Protein AF-U6DJ44-F1 (afdb_monomer_lite)

Organism: Neovison vison (NCBI:txid452646)

Structure (mmCIF, N/CA/C/O backbone):
data_AF-U6DJ44-F1
#
_entry.id   AF-U6DJ44-F1
#
loop_
_atom_site.group_PDB
_atom_site.id
_atom_site.type_symbol
_atom_site.label_atom_id
_atom_site.label_alt_id
_atom_site.label_comp_id
_atom_site.label_asym_id
_atom_site.label_entity_id
_atom_site.label_seq_id
_atom_site.pdbx_PDB_ins_code
_atom_site.Cartn_x
_atom_site.Cartn_y
_atom_site.Cartn_z
_atom_site.occupancy
_atom_site.B_iso_or_equiv
_atom_site.auth_seq_id
_atom_site.auth_comp_id
_atom_site.auth_asym_id
_atom_site.auth_atom_id
_atom_site.pdbx_PDB_model_num
ATOM 1 N N . MET A 1 1 ? 21.349 -8.717 -56.652 1.00 40.53 1 MET A N 1
ATOM 2 C CA . MET A 1 1 ? 21.893 -8.622 -55.279 1.00 40.53 1 MET A CA 1
ATOM 3 C C . MET A 1 1 ? 21.538 -7.264 -54.687 1.00 40.53 1 MET A C 1
ATOM 5 O O . MET A 1 1 ? 22.202 -6.305 -55.036 1.00 40.53 1 MET A O 1
ATOM 9 N N . SER A 1 2 ? 20.471 -7.167 -53.883 1.00 45.28 2 SER A N 1
ATOM 10 C CA . SER A 1 2 ? 20.320 -6.224 -52.749 1.00 45.28 2 SER A CA 1
ATOM 11 C C . SER A 1 2 ? 18.859 -6.238 -52.263 1.00 45.28 2 SER A C 1
ATOM 13 O O . SER A 1 2 ? 18.046 -5.405 -52.644 1.00 45.28 2 SER A O 1
ATOM 15 N N . LEU A 1 3 ? 18.504 -7.239 -51.451 1.00 44.66 3 LEU A N 1
ATOM 16 C CA . LEU A 1 3 ? 17.209 -7.334 -50.749 1.00 44.66 3 LEU A CA 1
ATOM 17 C C . LEU A 1 3 ? 17.406 -7.472 -49.226 1.00 44.66 3 LEU A C 1
ATOM 19 O O . LEU A 1 3 ? 16.581 -8.047 -48.527 1.00 44.66 3 LEU A O 1
ATOM 23 N N . TYR A 1 4 ? 18.509 -6.938 -48.690 1.00 48.31 4 TYR A N 1
ATOM 24 C CA . TYR A 1 4 ? 18.883 -7.085 -47.273 1.00 48.31 4 TYR A CA 1
ATOM 25 C C . TYR A 1 4 ? 18.891 -5.768 -46.476 1.00 48.31 4 TYR A C 1
ATOM 27 O O . TYR A 1 4 ? 19.379 -5.736 -45.352 1.00 48.31 4 TYR A O 1
ATOM 35 N N . CYS A 1 5 ? 18.316 -4.677 -47.000 1.00 44.84 5 CYS A N 1
ATOM 36 C CA . CYS A 1 5 ? 18.312 -3.374 -46.311 1.00 44.84 5 CYS A CA 1
ATOM 37 C C . CYS A 1 5 ? 16.983 -3.027 -45.593 1.00 44.84 5 CYS A C 1
ATOM 39 O O . CYS A 1 5 ? 16.847 -1.952 -45.023 1.00 44.84 5 CYS A O 1
ATOM 41 N N . GLY A 1 6 ? 15.987 -3.923 -45.577 1.00 45.91 6 GLY A N 1
ATOM 42 C CA . GLY A 1 6 ? 14.690 -3.669 -44.915 1.00 45.91 6 GLY A CA 1
ATOM 43 C C . GLY A 1 6 ? 14.560 -4.228 -43.490 1.00 45.91 6 GLY A C 1
ATOM 44 O O . GLY A 1 6 ? 13.809 -3.703 -42.667 1.00 45.91 6 GLY A O 1
ATOM 45 N N . ILE A 1 7 ? 15.298 -5.295 -43.171 1.00 47.47 7 ILE A N 1
ATOM 46 C CA . ILE A 1 7 ? 15.084 -6.085 -41.944 1.00 47.47 7 ILE A CA 1
ATOM 47 C C . ILE A 1 7 ? 15.849 -5.491 -40.745 1.00 47.47 7 ILE A C 1
ATOM 49 O O . ILE A 1 7 ? 15.352 -5.499 -39.616 1.00 47.47 7 ILE A O 1
ATOM 53 N N . ALA A 1 8 ? 17.027 -4.904 -40.978 1.00 45.41 8 ALA A N 1
ATOM 54 C CA . ALA A 1 8 ? 17.856 -4.316 -39.922 1.00 45.41 8 ALA A CA 1
ATOM 55 C C . ALA A 1 8 ? 17.290 -2.988 -39.374 1.00 45.41 8 ALA A C 1
ATOM 57 O O . ALA A 1 8 ? 17.308 -2.763 -38.161 1.00 45.41 8 ALA A O 1
ATOM 58 N N . CYS A 1 9 ? 16.721 -2.138 -40.238 1.00 46.47 9 CYS A N 1
ATOM 59 C CA . CYS A 1 9 ? 16.140 -0.852 -39.830 1.00 46.47 9 CYS A CA 1
ATOM 60 C C . CYS A 1 9 ? 14.847 -1.015 -39.015 1.00 46.47 9 CYS A C 1
ATOM 62 O O . CYS A 1 9 ? 14.647 -0.289 -38.040 1.00 46.47 9 CYS A O 1
ATOM 64 N N . ARG A 1 10 ? 14.008 -2.019 -39.324 1.00 47.59 10 ARG A N 1
ATOM 65 C CA . ARG A 1 10 ? 12.824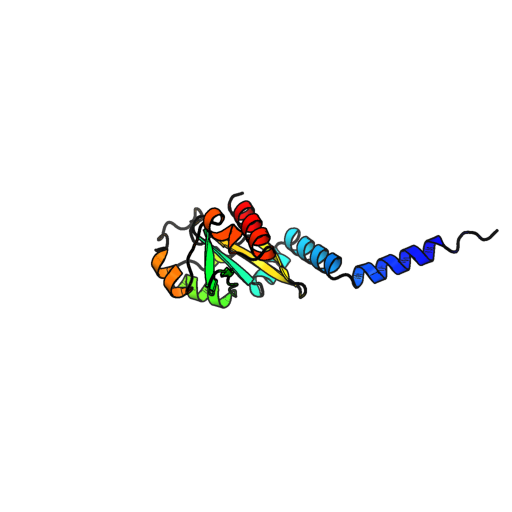 -2.323 -38.499 1.00 47.59 10 ARG A CA 1
ATOM 66 C C . ARG A 1 10 ? 13.211 -2.712 -37.076 1.00 47.59 10 ARG A C 1
ATOM 68 O O . ARG A 1 10 ? 12.616 -2.187 -36.138 1.00 47.59 10 ARG A O 1
ATOM 75 N N . ARG A 1 11 ? 14.235 -3.556 -36.896 1.00 48.03 11 ARG A N 1
ATOM 76 C CA . ARG A 1 11 ? 14.690 -3.969 -35.557 1.00 48.03 11 ARG A CA 1
ATOM 77 C C . ARG A 1 11 ? 15.123 -2.776 -34.705 1.00 48.03 11 ARG A C 1
ATOM 79 O O . ARG A 1 11 ? 14.623 -2.652 -33.597 1.00 48.03 11 ARG A O 1
ATOM 86 N N . LYS A 1 12 ? 15.963 -1.862 -35.205 1.00 47.53 12 LYS A N 1
ATOM 87 C CA . LYS A 1 12 ? 16.421 -0.705 -34.404 1.00 47.53 12 LYS A CA 1
ATOM 88 C C . LYS A 1 12 ? 15.284 0.236 -33.986 1.00 47.53 12 LYS A C 1
ATOM 90 O O . LYS A 1 12 ? 15.276 0.692 -32.847 1.00 47.53 12 LYS A O 1
ATOM 95 N N . SER A 1 13 ? 14.300 0.463 -34.861 1.00 52.72 13 SER A N 1
ATOM 96 C CA . SER A 1 13 ? 13.139 1.302 -34.527 1.00 52.72 13 SER A CA 1
ATOM 97 C C . SER A 1 13 ? 12.319 0.718 -33.366 1.00 52.72 13 SER A C 1
ATOM 99 O O . SER A 1 13 ? 11.998 1.427 -32.417 1.00 52.72 13 SER A O 1
ATOM 101 N N . PHE A 1 14 ? 12.091 -0.602 -33.360 1.00 51.09 14 PHE A N 1
ATOM 102 C CA . PHE A 1 14 ? 11.364 -1.293 -32.290 1.00 51.09 14 PHE A CA 1
ATOM 103 C C . PHE A 1 14 ? 12.051 -1.187 -30.921 1.00 51.09 14 PHE A C 1
ATOM 105 O O . PHE A 1 14 ? 11.365 -1.132 -29.903 1.00 51.09 14 PHE A O 1
ATOM 112 N N . TRP A 1 15 ? 13.385 -1.149 -30.872 1.00 48.88 15 TRP A N 1
ATOM 113 C CA . TRP A 1 15 ? 14.122 -0.994 -29.613 1.00 48.88 15 TRP A CA 1
ATOM 114 C C . TRP A 1 15 ? 13.981 0.414 -29.019 1.00 48.88 15 TRP A C 1
ATOM 116 O O . TRP A 1 15 ? 13.801 0.534 -27.810 1.00 48.88 15 TRP A O 1
ATOM 126 N N . TYR A 1 16 ? 13.967 1.458 -29.854 1.00 51.19 16 TYR A N 1
ATOM 127 C CA . TYR A 1 16 ? 13.723 2.834 -29.405 1.00 51.19 16 TYR A CA 1
ATOM 128 C C . TYR A 1 16 ? 12.280 3.045 -28.927 1.00 51.19 16 TYR A C 1
ATOM 130 O O . TYR A 1 16 ? 12.067 3.625 -27.865 1.00 51.19 16 TYR A O 1
ATOM 138 N N . PHE A 1 17 ? 11.281 2.504 -29.633 1.00 53.16 17 PHE A N 1
ATOM 139 C CA . PHE A 1 17 ? 9.882 2.604 -29.192 1.00 53.16 17 PHE A CA 1
ATOM 140 C C . PHE A 1 17 ? 9.610 1.841 -27.885 1.00 53.16 17 PHE A C 1
ATOM 142 O O . PHE A 1 17 ? 8.786 2.273 -27.081 1.00 53.16 17 PHE A O 1
ATOM 149 N N . ARG A 1 18 ? 10.338 0.746 -27.617 1.00 56.00 18 ARG A N 1
ATOM 150 C CA . ARG A 1 18 ? 10.261 0.023 -26.333 1.00 56.00 18 ARG A CA 1
ATOM 151 C C . ARG A 1 18 ? 10.775 0.837 -25.144 1.00 56.00 18 ARG A C 1
ATOM 153 O O . ARG A 1 18 ? 10.331 0.579 -24.034 1.00 56.00 18 ARG A O 1
ATOM 160 N N . LEU A 1 19 ? 11.692 1.782 -25.357 1.00 55.59 19 LEU A N 1
ATOM 161 C CA . LEU A 1 19 ? 12.213 2.664 -24.302 1.00 55.59 19 LEU A CA 1
ATOM 162 C C . LEU A 1 19 ? 11.285 3.855 -24.011 1.00 55.59 19 LEU A C 1
ATOM 164 O O . LEU A 1 19 ? 11.383 4.447 -22.945 1.00 55.59 19 LEU A O 1
ATOM 168 N N . LEU A 1 20 ? 10.374 4.178 -24.934 1.00 65.25 20 LEU A N 1
ATOM 169 C CA . LEU A 1 20 ? 9.400 5.270 -24.798 1.00 65.25 20 LEU A CA 1
ATOM 170 C C . LEU A 1 20 ? 8.013 4.789 -24.346 1.00 65.25 20 LEU A C 1
ATOM 172 O O . LEU A 1 20 ? 7.151 5.598 -24.011 1.00 65.25 20 LEU A O 1
ATOM 176 N N . SER A 1 21 ? 7.773 3.475 -24.353 1.00 81.88 21 SER A N 1
ATOM 177 C CA . SER A 1 21 ? 6.519 2.903 -23.872 1.00 81.88 21 SER A CA 1
ATOM 178 C C . SER A 1 21 ? 6.505 2.867 -22.346 1.00 81.88 21 SER A C 1
ATOM 180 O O . SER A 1 21 ? 7.254 2.105 -21.731 1.00 81.88 21 SER A O 1
ATOM 182 N N . THR A 1 22 ? 5.591 3.630 -21.746 1.00 83.31 22 THR A N 1
ATOM 183 C CA . THR A 1 22 ? 5.345 3.625 -20.295 1.00 83.31 22 THR A CA 1
ATOM 184 C C . THR A 1 22 ? 4.998 2.226 -19.784 1.00 83.31 22 THR A C 1
ATOM 186 O O . THR A 1 22 ? 5.472 1.827 -18.728 1.00 83.31 22 THR A O 1
ATOM 189 N N . TYR A 1 23 ? 4.272 1.424 -20.572 1.00 85.06 23 TYR A N 1
ATOM 190 C CA . TYR A 1 23 ? 3.953 0.033 -20.237 1.00 85.06 23 TYR A CA 1
ATOM 191 C C . TYR A 1 23 ? 5.201 -0.856 -20.115 1.00 85.06 23 TYR A C 1
ATOM 193 O O . TYR A 1 23 ? 5.337 -1.603 -19.145 1.00 85.06 23 TYR A O 1
ATOM 201 N N . VAL A 1 24 ? 6.122 -0.787 -21.086 1.00 87.62 24 VAL A N 1
ATOM 202 C CA . VAL A 1 24 ? 7.345 -1.611 -21.077 1.00 87.62 24 VAL A CA 1
ATOM 203 C C . VAL A 1 24 ? 8.281 -1.172 -19.954 1.00 87.62 24 VAL A C 1
ATOM 205 O O . VAL A 1 24 ? 8.844 -2.032 -19.279 1.00 87.62 24 VAL A O 1
ATOM 208 N N . ALA A 1 25 ? 8.421 0.137 -19.731 1.00 88.00 25 ALA A N 1
ATOM 209 C CA . ALA A 1 25 ? 9.206 0.680 -18.623 1.00 88.00 25 ALA A CA 1
ATOM 210 C C . ALA A 1 25 ? 8.657 0.208 -17.268 1.00 88.00 25 ALA A C 1
ATOM 212 O O . ALA A 1 25 ? 9.383 -0.414 -16.496 1.00 88.00 25 ALA A O 1
ATOM 213 N N . LYS A 1 26 ? 7.347 0.373 -17.051 1.00 90.88 26 LYS A N 1
ATOM 214 C CA . LYS A 1 26 ? 6.643 -0.078 -15.847 1.00 90.88 26 LYS A CA 1
ATOM 215 C C . LYS A 1 26 ? 6.802 -1.577 -15.599 1.00 90.88 26 LYS A C 1
ATOM 217 O O . LYS A 1 26 ? 7.063 -1.999 -14.479 1.00 90.88 26 LYS A O 1
ATOM 222 N N . THR A 1 27 ? 6.668 -2.378 -16.654 1.00 91.38 27 THR A N 1
ATOM 223 C CA . THR A 1 27 ? 6.821 -3.834 -16.574 1.00 91.38 27 THR A CA 1
ATOM 224 C C . THR A 1 27 ? 8.243 -4.213 -16.169 1.00 91.38 27 THR A C 1
ATOM 226 O O . THR A 1 27 ? 8.408 -5.019 -15.263 1.00 91.38 27 THR A O 1
ATOM 229 N N . ARG A 1 28 ? 9.269 -3.611 -16.786 1.00 93.00 28 ARG A N 1
ATOM 230 C CA . ARG A 1 28 ? 10.678 -3.860 -16.430 1.00 93.00 28 ARG A CA 1
ATOM 231 C C . ARG A 1 28 ? 10.983 -3.482 -14.988 1.00 93.00 28 ARG A C 1
ATOM 233 O O . ARG A 1 28 ? 11.575 -4.288 -14.289 1.00 93.00 28 ARG A O 1
ATOM 240 N N . TYR A 1 29 ? 10.534 -2.306 -14.560 1.00 94.88 29 TYR A N 1
ATOM 241 C CA . TYR A 1 29 ? 10.707 -1.860 -13.183 1.00 94.88 29 TYR A CA 1
ATOM 242 C C . TYR A 1 29 ? 10.058 -2.834 -12.196 1.00 94.88 29 TYR A C 1
ATOM 244 O O . TYR A 1 29 ? 10.692 -3.276 -11.249 1.00 94.88 29 TYR A O 1
ATOM 252 N N . LEU A 1 30 ? 8.814 -3.249 -12.449 1.00 95.25 30 LEU A N 1
ATOM 253 C CA . LEU A 1 30 ? 8.133 -4.203 -11.577 1.00 95.25 30 LEU A CA 1
ATOM 254 C C . LEU A 1 30 ? 8.798 -5.593 -11.573 1.00 95.25 30 LEU A C 1
ATOM 256 O O . LEU A 1 30 ? 8.721 -6.283 -10.565 1.00 95.25 30 LEU A O 1
ATOM 260 N N . PHE A 1 31 ? 9.423 -6.019 -12.677 1.00 95.56 31 PHE A N 1
ATOM 261 C CA . PHE A 1 31 ? 10.217 -7.253 -12.708 1.00 95.56 31 PHE A CA 1
ATOM 262 C C . PHE A 1 31 ? 11.498 -7.128 -11.885 1.00 95.56 31 PHE A C 1
ATOM 264 O O . PHE A 1 31 ? 11.778 -8.022 -11.099 1.00 95.56 31 PHE A O 1
ATOM 271 N N . GLU A 1 32 ? 12.213 -6.010 -11.998 1.00 96.62 32 GLU A N 1
ATOM 272 C CA . GLU A 1 32 ? 13.397 -5.728 -11.180 1.00 96.62 32 GLU A CA 1
ATOM 273 C C . GLU A 1 32 ? 13.065 -5.812 -9.686 1.00 96.62 32 GLU A C 1
ATOM 275 O O . GLU A 1 32 ? 13.709 -6.560 -8.960 1.00 96.62 32 GLU A O 1
ATOM 280 N N . LEU A 1 33 ? 11.981 -5.163 -9.243 1.00 97.31 33 LEU A N 1
ATOM 281 C CA . LEU A 1 33 ? 11.547 -5.234 -7.842 1.00 97.31 33 LEU A CA 1
ATOM 282 C C . LEU A 1 33 ? 11.124 -6.639 -7.381 1.00 97.31 33 LEU A C 1
ATOM 284 O O . LEU A 1 33 ? 11.053 -6.887 -6.185 1.00 97.31 33 LEU A O 1
ATOM 288 N N . LYS A 1 34 ? 10.761 -7.538 -8.301 1.00 95.38 34 LYS A N 1
ATOM 289 C CA . LYS A 1 34 ? 10.377 -8.920 -7.968 1.00 95.38 34 LYS A CA 1
ATOM 290 C C . LYS A 1 34 ? 11.564 -9.877 -7.926 1.00 95.38 34 LYS A C 1
ATOM 292 O O . LYS A 1 34 ? 11.439 -10.940 -7.331 1.00 95.38 34 LYS A O 1
ATOM 297 N N . GLU A 1 35 ? 12.649 -9.548 -8.620 1.00 96.62 35 GLU A N 1
ATOM 298 C CA . GLU A 1 35 ? 13.847 -10.386 -8.735 1.00 96.62 35 GLU A CA 1
ATOM 299 C C . GLU A 1 35 ? 14.960 -9.950 -7.769 1.00 96.62 35 GLU A C 1
ATOM 301 O O . GLU A 1 35 ? 15.797 -10.773 -7.405 1.00 96.62 35 GLU A O 1
ATOM 306 N N . ASP A 1 36 ? 14.968 -8.677 -7.359 1.00 97.25 36 ASP A N 1
ATOM 307 C CA . ASP A 1 36 ? 15.966 -8.078 -6.471 1.00 97.25 36 ASP A CA 1
ATOM 308 C C . ASP A 1 36 ? 15.308 -7.539 -5.186 1.00 97.25 36 ASP A C 1
ATOM 310 O O . ASP A 1 36 ? 14.654 -6.488 -5.176 1.00 97.25 36 ASP A O 1
ATOM 314 N N . ASP A 1 37 ? 15.520 -8.258 -4.081 1.00 95.12 37 ASP A N 1
ATOM 315 C CA . ASP A 1 37 ? 14.999 -7.905 -2.757 1.00 95.12 37 ASP A CA 1
ATOM 316 C C . ASP A 1 37 ? 15.562 -6.572 -2.236 1.00 95.12 37 ASP A C 1
ATOM 318 O O . ASP A 1 37 ? 14.843 -5.811 -1.583 1.00 95.12 37 ASP A O 1
ATOM 322 N N . ASP A 1 38 ? 16.817 -6.230 -2.552 1.00 96.62 38 ASP A N 1
ATOM 323 C CA . ASP A 1 38 ? 17.424 -4.961 -2.138 1.00 96.62 38 ASP A CA 1
ATOM 324 C C . ASP A 1 38 ? 16.802 -3.788 -2.905 1.00 96.62 38 ASP A C 1
ATOM 326 O O . ASP A 1 38 ? 16.563 -2.713 -2.336 1.00 96.62 38 ASP A O 1
ATOM 330 N N . ALA A 1 39 ? 16.522 -3.975 -4.198 1.00 97.00 39 ALA A N 1
ATOM 331 C CA . ALA A 1 39 ? 15.785 -3.001 -4.999 1.00 97.00 39 ALA A CA 1
ATOM 332 C C . ALA A 1 39 ? 14.350 -2.829 -4.478 1.00 97.00 39 ALA A C 1
ATOM 334 O O . ALA A 1 39 ? 13.884 -1.694 -4.323 1.00 97.00 39 ALA A O 1
ATOM 335 N N . CYS A 1 40 ? 13.678 -3.930 -4.132 1.00 96.81 40 CYS A N 1
ATOM 336 C CA . CYS A 1 40 ? 12.347 -3.917 -3.529 1.00 96.81 40 CYS A CA 1
ATOM 337 C C . CYS A 1 40 ? 12.334 -3.165 -2.193 1.00 96.81 40 CYS A C 1
ATOM 339 O O . CYS A 1 40 ? 11.531 -2.247 -2.002 1.00 96.81 40 CYS A O 1
ATOM 341 N N . LYS A 1 41 ? 13.287 -3.464 -1.302 1.00 95.44 41 LYS A N 1
ATOM 342 C CA . LYS A 1 41 ? 13.426 -2.805 0.003 1.00 95.44 41 LYS A CA 1
ATOM 343 C C . LYS A 1 41 ? 13.692 -1.309 -0.133 1.00 95.44 41 LYS A C 1
ATOM 345 O O . LYS A 1 41 ? 13.141 -0.515 0.626 1.00 95.44 41 LYS A O 1
ATOM 350 N N . LYS A 1 42 ? 14.482 -0.888 -1.127 1.00 96.25 42 LYS A N 1
ATOM 351 C CA . LYS A 1 42 ? 14.666 0.541 -1.448 1.00 96.25 42 LYS A CA 1
ATOM 352 C C . LYS A 1 42 ? 13.371 1.181 -1.940 1.00 96.25 42 LYS A C 1
ATOM 354 O O . LYS A 1 42 ? 13.044 2.282 -1.507 1.00 96.25 42 LYS A O 1
ATOM 359 N N . ALA A 1 43 ? 12.626 0.502 -2.810 1.00 96.69 43 ALA A N 1
ATOM 360 C CA . ALA A 1 43 ? 11.350 0.997 -3.320 1.00 96.69 43 ALA A CA 1
ATOM 361 C C . ALA A 1 43 ? 10.275 1.089 -2.224 1.00 96.69 43 ALA A C 1
ATOM 363 O O . ALA A 1 43 ? 9.430 1.977 -2.269 1.00 96.69 43 ALA A O 1
ATOM 364 N N . GLN A 1 44 ? 10.337 0.231 -1.207 1.00 95.75 44 GLN A N 1
ATOM 365 C CA . GLN A 1 44 ? 9.459 0.277 -0.036 1.00 95.75 44 GLN A CA 1
ATOM 366 C C . GLN A 1 44 ? 9.624 1.571 0.781 1.00 95.75 44 GLN A C 1
ATOM 368 O O . GLN A 1 44 ? 8.655 2.052 1.363 1.00 95.75 44 GLN A O 1
ATOM 373 N N . GLN A 1 45 ? 10.812 2.191 0.766 1.00 95.38 45 GLN A N 1
ATOM 374 C CA . GLN A 1 45 ? 11.078 3.450 1.479 1.00 95.38 45 GLN A CA 1
ATOM 375 C C . GLN A 1 45 ? 10.356 4.663 0.876 1.00 95.38 45 GLN A C 1
ATOM 377 O O . GLN A 1 45 ? 10.028 5.611 1.588 1.00 95.38 45 GLN A O 1
ATOM 382 N N . THR A 1 46 ? 10.115 4.648 -0.435 1.00 95.75 46 THR A N 1
ATOM 383 C CA . THR A 1 46 ? 9.487 5.755 -1.180 1.00 95.75 46 THR A CA 1
ATOM 384 C C . THR A 1 46 ? 8.126 5.391 -1.767 1.00 95.75 46 THR A C 1
ATOM 386 O O . THR A 1 46 ? 7.495 6.223 -2.417 1.00 95.75 46 THR A O 1
ATOM 389 N N . GLY A 1 47 ? 7.689 4.150 -1.566 1.00 96.25 47 GLY A N 1
ATOM 390 C CA . GLY A 1 47 ? 6.452 3.615 -2.104 1.00 96.25 47 GLY A CA 1
ATOM 391 C C . GLY A 1 47 ? 5.209 4.055 -1.338 1.00 96.25 47 GLY A C 1
ATOM 392 O O . GLY A 1 47 ? 5.256 4.766 -0.331 1.00 96.25 47 GLY A O 1
ATOM 393 N N . ALA A 1 48 ? 4.076 3.578 -1.838 1.00 97.38 48 ALA A N 1
ATOM 394 C CA . ALA A 1 48 ? 2.769 3.782 -1.241 1.00 97.38 48 ALA A CA 1
ATOM 395 C C . ALA A 1 48 ? 2.166 2.460 -0.760 1.00 97.38 48 ALA A C 1
ATOM 397 O O . ALA A 1 48 ? 2.280 1.428 -1.423 1.00 97.38 48 ALA A O 1
ATOM 398 N N . PHE A 1 49 ? 1.463 2.517 0.365 1.00 97.69 49 PHE A N 1
ATOM 399 C CA . PHE A 1 49 ? 0.894 1.360 1.042 1.00 97.69 49 PHE A CA 1
ATOM 400 C C . PHE A 1 49 ? -0.631 1.388 0.997 1.00 97.69 49 PHE A C 1
ATOM 402 O O . PHE A 1 49 ? -1.264 2.390 1.339 1.00 97.69 49 PHE A O 1
ATOM 409 N N . TYR A 1 50 ? -1.209 0.255 0.614 1.00 97.44 50 TYR A N 1
ATOM 410 C CA . TYR A 1 50 ? -2.617 -0.072 0.771 1.00 97.44 50 TYR A CA 1
ATOM 411 C C . TYR A 1 50 ? -2.778 -0.940 2.011 1.00 97.44 50 TYR A C 1
ATOM 413 O O . TYR A 1 50 ? -2.136 -1.983 2.143 1.00 97.44 50 TYR A O 1
ATOM 421 N N . LEU A 1 51 ? -3.640 -0.505 2.922 1.00 96.19 51 LEU A N 1
ATOM 422 C CA . LEU A 1 51 ? -3.808 -1.167 4.207 1.00 96.19 51 LEU A CA 1
ATOM 423 C C . LEU A 1 51 ? -4.989 -2.126 4.172 1.00 96.19 51 LEU A C 1
ATOM 425 O O . LEU A 1 51 ? -6.057 -1.814 3.642 1.00 96.19 51 LEU A O 1
ATOM 429 N N . PHE A 1 52 ? -4.789 -3.280 4.785 1.00 95.38 52 PHE A N 1
ATOM 430 C CA . PHE A 1 52 ? -5.787 -4.309 4.994 1.00 95.38 52 PHE A CA 1
ATOM 431 C C . PHE A 1 52 ? -5.873 -4.636 6.483 1.00 95.38 52 PHE A C 1
ATOM 433 O O . PHE A 1 52 ? -4.943 -4.392 7.252 1.00 95.38 52 PHE A O 1
ATOM 440 N N . HIS A 1 53 ? -7.008 -5.188 6.886 1.00 92.62 53 HIS A N 1
ATOM 441 C CA . HIS A 1 53 ? -7.169 -5.828 8.180 1.00 92.62 53 HIS A CA 1
ATOM 442 C C . HIS A 1 53 ? -7.990 -7.096 7.992 1.00 92.62 53 HIS A C 1
ATOM 444 O O . HIS A 1 53 ? -9.170 -7.023 7.633 1.00 92.62 53 HIS A O 1
ATOM 450 N N . SER A 1 54 ? -7.393 -8.258 8.257 1.00 91.12 54 SER A N 1
ATOM 451 C CA . SER A 1 54 ? -8.045 -9.560 8.051 1.00 91.12 54 SER A CA 1
ATOM 452 C C . SER A 1 54 ? -8.581 -9.696 6.620 1.00 91.12 54 SER A C 1
ATOM 454 O O . SER A 1 54 ? -9.740 -10.054 6.402 1.00 91.12 54 SER A O 1
ATOM 456 N N . LEU A 1 55 ? -7.743 -9.347 5.643 1.00 92.88 55 LEU A N 1
ATOM 457 C CA . LEU A 1 55 ? -8.011 -9.341 4.206 1.00 92.88 55 LEU A CA 1
ATOM 458 C C . LEU A 1 55 ? -9.085 -8.340 3.743 1.00 92.88 55 LEU A C 1
ATOM 460 O O . LEU A 1 55 ? -9.411 -8.314 2.557 1.00 92.88 55 LEU A O 1
ATOM 464 N N . ALA A 1 56 ? -9.629 -7.488 4.613 1.00 95.12 56 ALA A N 1
ATOM 465 C CA . ALA A 1 56 ? -10.528 -6.406 4.212 1.00 95.12 56 ALA A CA 1
ATOM 466 C C . ALA A 1 56 ? -9.727 -5.117 3.949 1.00 95.12 56 ALA A C 1
ATOM 468 O O . ALA A 1 56 ? -9.023 -4.680 4.859 1.00 95.12 56 ALA A O 1
ATOM 469 N N . PRO A 1 57 ? -9.806 -4.491 2.757 1.00 96.56 57 PRO A N 1
ATOM 470 C CA . PRO A 1 57 ? -9.099 -3.243 2.485 1.00 96.56 57 PRO A CA 1
ATOM 471 C C . PRO A 1 57 ? -9.678 -2.070 3.275 1.00 96.56 57 PRO A C 1
ATOM 473 O O . PRO A 1 57 ? -10.891 -1.970 3.485 1.00 96.56 57 PRO A O 1
ATOM 476 N N . LEU A 1 58 ? -8.803 -1.143 3.651 1.00 96.94 58 LEU A N 1
ATOM 477 C CA . LEU A 1 58 ? -9.173 0.170 4.156 1.00 96.94 58 LEU A CA 1
ATOM 478 C C . LEU A 1 58 ? -9.803 0.986 3.032 1.00 96.94 58 LEU A C 1
ATOM 480 O O . LEU A 1 58 ? -9.158 1.248 2.018 1.00 96.94 58 LEU A O 1
ATOM 484 N N . LEU A 1 59 ? -11.039 1.431 3.233 1.00 96.69 59 LEU A N 1
ATOM 485 C CA . LEU A 1 59 ? -11.760 2.258 2.275 1.00 96.69 59 LEU A CA 1
ATOM 486 C C . LEU A 1 59 ? -12.299 3.520 2.942 1.00 96.69 59 LEU A C 1
ATOM 488 O O . LEU A 1 59 ? -12.846 3.482 4.046 1.00 96.69 59 LEU A O 1
ATOM 492 N N . GLN A 1 60 ? -12.197 4.638 2.234 1.00 95.56 60 GLN A N 1
ATOM 493 C CA . GLN A 1 60 ? -12.810 5.908 2.601 1.00 95.56 60 GLN A CA 1
ATOM 494 C C . GLN A 1 60 ? -14.027 6.150 1.717 1.00 95.56 60 GLN A C 1
ATOM 496 O O . GLN A 1 60 ? -13.990 5.946 0.501 1.00 95.56 60 GLN A O 1
ATOM 501 N N . LYS A 1 61 ? -15.134 6.567 2.328 1.00 92.94 61 LYS A N 1
ATOM 502 C CA . LYS A 1 61 ? -16.369 6.847 1.599 1.00 92.94 61 LYS A CA 1
ATOM 503 C C . LYS A 1 61 ? -16.380 8.305 1.151 1.00 92.94 61 LYS A C 1
ATOM 505 O O . LYS A 1 61 ? -16.368 9.206 1.984 1.00 92.94 61 LYS A O 1
ATOM 510 N N . SER A 1 62 ? -16.455 8.525 -0.156 1.00 90.94 62 SER A N 1
ATOM 511 C CA . SER A 1 62 ? -16.625 9.845 -0.765 1.00 90.94 62 SER A CA 1
ATOM 512 C C . SER A 1 62 ? -17.948 9.860 -1.532 1.00 90.94 62 SER A C 1
ATOM 514 O O . SER A 1 62 ? -18.059 9.369 -2.657 1.00 90.94 62 SER A O 1
ATOM 516 N N . GLY A 1 63 ? -19.007 10.335 -0.871 1.00 88.44 63 GLY A N 1
ATOM 517 C CA . GLY A 1 63 ? -20.373 10.271 -1.395 1.00 88.44 63 GLY A CA 1
ATOM 518 C C . GLY A 1 63 ? -20.868 8.829 -1.562 1.00 88.44 63 GLY A C 1
ATOM 519 O O . GLY A 1 63 ? -21.038 8.104 -0.579 1.00 88.44 63 GLY A O 1
ATOM 520 N N . HIS A 1 64 ? -21.117 8.420 -2.809 1.00 87.81 64 HIS A N 1
ATOM 521 C CA . HIS A 1 64 ? -21.589 7.072 -3.164 1.00 87.81 64 HIS A CA 1
ATOM 522 C C . HIS A 1 64 ? -20.472 6.115 -3.599 1.00 87.81 64 HIS A C 1
ATOM 524 O O . HIS A 1 64 ? -20.762 4.971 -3.943 1.00 87.81 64 HIS A O 1
ATOM 530 N N . GLN A 1 65 ? -19.221 6.575 -3.613 1.00 93.12 65 GLN A N 1
ATOM 531 C CA . GLN A 1 65 ? -18.078 5.784 -4.052 1.00 93.12 65 GLN A CA 1
ATOM 532 C C . GLN A 1 65 ? -17.117 5.522 -2.898 1.00 93.12 65 GLN A C 1
ATOM 534 O O . GLN A 1 65 ? -16.968 6.340 -1.983 1.00 93.12 65 GLN A O 1
ATOM 539 N N . TYR A 1 66 ? -16.447 4.379 -2.971 1.00 95.31 66 TYR A N 1
ATOM 540 C CA . TYR A 1 66 ? -15.302 4.086 -2.126 1.00 95.31 66 TYR A CA 1
ATOM 541 C C . TYR A 1 66 ? -14.014 4.508 -2.821 1.00 95.31 66 TYR A C 1
ATOM 543 O O . TYR A 1 66 ? -13.866 4.388 -4.038 1.00 95.31 66 TYR A O 1
ATOM 551 N N . GLN A 1 67 ? -13.074 4.979 -2.016 1.00 94.75 67 GLN A N 1
ATOM 552 C CA . GLN A 1 67 ? -11.709 5.275 -2.415 1.00 94.75 67 GLN A CA 1
ATOM 553 C C . GLN A 1 67 ? -10.762 4.480 -1.528 1.00 94.75 67 GLN A C 1
ATOM 555 O O . GLN A 1 67 ? -10.996 4.348 -0.326 1.00 94.75 67 GLN A O 1
ATOM 560 N N . ALA A 1 68 ? -9.703 3.952 -2.127 1.00 94.81 68 ALA A N 1
ATOM 561 C CA . ALA A 1 68 ? -8.646 3.263 -1.409 1.00 94.81 68 ALA A CA 1
ATOM 562 C C . ALA A 1 68 ? -7.517 4.265 -1.121 1.00 94.81 68 ALA A C 1
ATOM 564 O O . ALA A 1 68 ? -6.785 4.627 -2.050 1.00 94.81 68 ALA A O 1
ATOM 565 N N . PRO A 1 69 ? -7.395 4.781 0.117 1.00 95.25 69 PRO A N 1
ATOM 566 C CA . PRO A 1 69 ? -6.316 5.693 0.455 1.00 95.25 69 PRO A CA 1
ATOM 567 C C . PRO A 1 69 ? -4.966 4.978 0.350 1.00 95.25 69 PRO A C 1
ATOM 569 O O . PRO A 1 69 ? -4.834 3.788 0.639 1.00 95.25 69 PRO A O 1
ATOM 572 N N . ARG A 1 70 ? -3.965 5.744 -0.075 1.00 95.38 70 ARG A N 1
ATOM 573 C CA . ARG A 1 70 ? -2.562 5.342 -0.111 1.00 95.38 70 ARG A CA 1
ATOM 574 C C . ARG A 1 70 ? -1.842 6.035 1.031 1.00 95.38 70 ARG A C 1
ATOM 576 O O . ARG A 1 70 ? -2.044 7.232 1.222 1.00 95.38 70 ARG A O 1
ATOM 583 N N . HIS A 1 71 ? -0.997 5.296 1.733 1.00 96.19 71 HIS A N 1
ATOM 584 C CA . HIS A 1 71 ? -0.203 5.815 2.841 1.00 96.19 71 HIS A CA 1
ATOM 585 C C . HIS A 1 71 ? 1.277 5.806 2.497 1.00 96.19 71 HIS A C 1
ATOM 587 O O . HIS A 1 71 ? 1.742 4.909 1.796 1.00 96.19 71 HIS A O 1
ATOM 593 N N . SER A 1 72 ? 2.016 6.796 2.983 1.00 96.50 72 SER A N 1
ATOM 594 C CA . SER A 1 72 ? 3.482 6.777 2.899 1.00 96.50 72 SER A CA 1
ATOM 595 C C . SER A 1 72 ? 4.089 5.908 4.003 1.00 96.50 72 SER A C 1
ATOM 597 O O . SER A 1 72 ? 3.437 5.634 5.014 1.00 96.50 72 SER A O 1
ATOM 599 N N . LEU A 1 73 ? 5.361 5.531 3.849 1.00 95.94 73 LEU A N 1
ATOM 600 C CA . LEU A 1 73 ? 6.097 4.805 4.887 1.00 95.94 73 LEU A CA 1
ATOM 601 C C . LEU A 1 73 ? 6.054 5.538 6.239 1.00 95.94 73 LEU A C 1
ATOM 603 O O . LEU A 1 73 ? 5.721 4.953 7.262 1.00 95.94 73 LEU A O 1
ATOM 607 N N . LEU A 1 74 ? 6.317 6.844 6.231 1.00 95.38 74 LEU A N 1
ATOM 608 C CA . LEU A 1 74 ? 6.375 7.665 7.440 1.00 95.38 74 LEU A CA 1
ATOM 609 C C . LEU A 1 74 ? 5.013 7.796 8.141 1.00 95.38 74 LEU A C 1
ATOM 611 O O . LEU A 1 74 ? 4.950 7.877 9.368 1.00 95.38 74 LEU A O 1
ATOM 615 N N . GLU A 1 75 ? 3.909 7.817 7.392 1.00 94.88 75 GLU A N 1
ATOM 616 C CA . GLU A 1 75 ? 2.563 7.758 7.981 1.00 94.88 75 GLU A CA 1
ATOM 617 C C . GLU A 1 75 ? 2.303 6.405 8.640 1.00 94.88 75 GLU A C 1
ATOM 619 O O . GLU A 1 75 ? 1.740 6.351 9.735 1.00 94.88 75 GLU A O 1
ATOM 624 N N . LEU A 1 76 ? 2.746 5.326 7.996 1.00 93.62 76 LEU A N 1
ATOM 625 C CA . LEU A 1 76 ? 2.576 3.970 8.490 1.00 93.62 76 LEU A CA 1
ATOM 626 C C . LEU A 1 76 ? 3.410 3.708 9.749 1.00 93.62 76 LEU A C 1
ATOM 628 O O . LEU A 1 76 ? 2.880 3.183 10.723 1.00 93.62 76 LEU A O 1
ATOM 632 N N . GLU A 1 77 ? 4.669 4.142 9.788 1.00 93.81 77 GLU A N 1
ATOM 633 C CA . GLU A 1 77 ? 5.523 4.052 10.980 1.00 93.81 77 GLU A CA 1
ATOM 634 C C . GLU A 1 77 ? 4.918 4.804 12.170 1.00 93.81 77 GLU A C 1
ATOM 636 O O . GLU A 1 77 ? 4.880 4.283 13.285 1.00 93.81 77 GLU A O 1
ATOM 641 N N . ARG A 1 78 ? 4.389 6.013 11.938 1.00 93.06 78 ARG A N 1
ATOM 642 C CA . ARG A 1 78 ? 3.698 6.795 12.976 1.00 93.06 78 ARG A CA 1
ATOM 643 C C . ARG A 1 78 ? 2.452 6.086 13.485 1.00 93.06 78 ARG A C 1
ATOM 645 O O . ARG A 1 78 ? 2.204 6.097 14.690 1.00 93.06 78 ARG A O 1
ATOM 652 N N . LEU A 1 79 ? 1.679 5.482 12.584 1.00 91.31 79 LEU A N 1
ATOM 653 C CA . LEU A 1 79 ? 0.498 4.706 12.942 1.00 91.31 79 LEU A CA 1
ATOM 654 C C . LEU A 1 79 ? 0.891 3.496 13.792 1.00 91.31 79 LEU A C 1
ATOM 656 O O . LEU A 1 79 ? 0.352 3.322 14.881 1.00 91.31 79 LEU A O 1
ATOM 660 N N . LEU A 1 80 ? 1.857 2.694 13.342 1.00 89.69 80 LEU A N 1
ATOM 661 C CA . LEU A 1 80 ? 2.320 1.512 14.073 1.00 89.69 80 LEU A CA 1
ATOM 662 C C . LEU A 1 80 ? 2.863 1.890 15.455 1.00 89.69 80 LEU A C 1
ATOM 664 O O . LEU A 1 80 ? 2.443 1.300 16.450 1.00 89.69 80 LEU A O 1
ATOM 668 N N . ALA A 1 81 ? 3.688 2.937 15.543 1.00 89.88 81 ALA A N 1
ATOM 669 C CA . ALA A 1 81 ? 4.203 3.445 16.812 1.00 89.88 81 ALA A CA 1
ATOM 670 C C . ALA A 1 81 ? 3.080 3.904 17.761 1.00 89.88 81 ALA A C 1
ATOM 672 O O . ALA A 1 81 ? 3.129 3.614 18.957 1.00 89.88 81 ALA A O 1
ATOM 673 N N . LYS A 1 82 ? 2.040 4.574 17.241 1.00 89.62 82 LYS A N 1
ATOM 674 C CA . LYS A 1 82 ? 0.877 5.019 18.030 1.00 89.62 82 LYS A CA 1
ATOM 675 C C . LYS A 1 82 ? 0.124 3.849 18.663 1.00 89.62 82 LYS A C 1
ATOM 677 O O . LYS A 1 82 ? -0.335 3.964 19.796 1.00 89.62 82 LYS A O 1
ATOM 682 N N . PHE A 1 83 ? 0.016 2.736 17.945 1.00 84.31 83 PHE A N 1
ATOM 683 C CA . PHE A 1 83 ? -0.657 1.526 18.412 1.00 84.31 83 PHE A CA 1
ATOM 684 C C . PHE A 1 83 ? 0.292 0.514 19.078 1.00 84.31 83 PHE A C 1
ATOM 686 O O . PHE A 1 83 ? -0.106 -0.622 19.339 1.00 84.31 83 PHE A O 1
ATOM 693 N N . GLY A 1 84 ? 1.541 0.909 19.362 1.00 83.06 84 GLY A N 1
ATOM 694 C CA . GLY A 1 84 ? 2.534 0.064 20.032 1.00 83.06 84 GLY A CA 1
ATOM 695 C C . GLY A 1 84 ? 2.953 -1.172 19.229 1.00 83.06 84 GLY A C 1
ATOM 696 O O . GLY A 1 84 ? 3.377 -2.163 19.819 1.00 83.06 84 GLY A O 1
ATOM 697 N N . GLN A 1 85 ? 2.795 -1.138 17.906 1.00 83.12 85 GLN A N 1
ATOM 698 C CA . GLN A 1 85 ? 3.217 -2.207 17.007 1.00 83.12 85 GLN A CA 1
ATOM 699 C C . GLN A 1 85 ? 4.667 -2.029 16.576 1.00 83.12 85 GLN A C 1
ATOM 701 O O . GLN A 1 85 ? 5.171 -0.910 16.477 1.00 83.12 85 GLN A O 1
ATOM 706 N N . ASP A 1 86 ? 5.308 -3.150 16.262 1.00 85.50 86 ASP A N 1
ATOM 707 C CA . ASP A 1 86 ? 6.646 -3.144 15.689 1.00 85.50 86 ASP A CA 1
ATOM 708 C C . ASP A 1 86 ? 6.622 -2.582 14.259 1.00 85.50 86 ASP A C 1
ATOM 710 O O . ASP A 1 86 ? 5.787 -2.968 13.434 1.00 85.50 86 ASP A O 1
ATOM 714 N N . THR A 1 87 ? 7.555 -1.681 13.954 1.00 85.94 87 THR A N 1
ATOM 715 C CA . THR A 1 87 ? 7.752 -1.144 12.604 1.00 85.94 87 THR A CA 1
ATOM 716 C C . THR A 1 87 ? 8.278 -2.205 11.641 1.00 85.94 87 THR A C 1
ATOM 718 O O . THR A 1 87 ? 8.059 -2.081 10.437 1.00 85.94 87 THR A O 1
ATOM 721 N N . GLN A 1 88 ? 8.874 -3.294 12.146 1.00 87.81 88 GLN A N 1
ATOM 722 C CA . GLN A 1 88 ? 9.286 -4.442 11.327 1.00 87.81 88 GLN A CA 1
ATOM 723 C C . GLN A 1 88 ? 8.120 -5.089 10.571 1.00 87.81 88 GLN A C 1
ATOM 725 O O . GLN A 1 88 ? 8.335 -5.667 9.512 1.00 87.81 88 GLN A O 1
ATOM 730 N N . ARG A 1 89 ? 6.870 -4.913 11.028 1.00 86.88 89 ARG A N 1
ATOM 731 C CA . ARG A 1 89 ? 5.676 -5.401 10.312 1.00 86.88 89 ARG A CA 1
ATOM 732 C C . ARG A 1 89 ? 5.535 -4.828 8.902 1.00 86.88 89 ARG A C 1
ATOM 734 O O . ARG A 1 89 ? 4.820 -5.390 8.086 1.00 86.88 89 ARG A O 1
ATOM 741 N N . ILE A 1 90 ? 6.193 -3.713 8.596 1.00 92.00 90 ILE A N 1
ATOM 742 C CA . ILE A 1 90 ? 6.199 -3.139 7.247 1.00 92.00 90 ILE A CA 1
ATOM 743 C C . ILE A 1 90 ? 6.935 -4.064 6.266 1.00 92.00 90 ILE A C 1
ATOM 745 O O . ILE A 1 90 ? 6.556 -4.125 5.094 1.00 92.00 90 ILE A O 1
ATOM 749 N N . GLU A 1 91 ? 7.926 -4.830 6.735 1.00 91.38 91 GLU A N 1
ATOM 750 C CA . GLU A 1 91 ? 8.646 -5.817 5.921 1.00 91.38 91 GLU A CA 1
ATOM 751 C C . GLU A 1 91 ? 7.722 -6.954 5.441 1.00 91.38 91 GLU A C 1
ATOM 753 O O . GLU A 1 91 ? 7.955 -7.494 4.365 1.00 91.38 91 GLU A O 1
ATOM 758 N N . ASP A 1 92 ? 6.612 -7.221 6.145 1.00 90.88 92 ASP A N 1
ATOM 759 C CA . ASP A 1 92 ? 5.580 -8.199 5.752 1.00 90.88 92 ASP A CA 1
ATOM 760 C C . ASP A 1 92 ? 4.675 -7.696 4.599 1.00 90.88 92 ASP A C 1
ATOM 762 O O . ASP A 1 92 ? 3.720 -8.367 4.198 1.00 90.88 92 ASP A O 1
ATOM 766 N N . SER A 1 93 ? 4.921 -6.494 4.065 1.00 95.00 93 SER A N 1
ATOM 767 C CA . SER A 1 93 ? 4.126 -5.951 2.961 1.00 95.00 93 SER A CA 1
ATOM 768 C C . SER A 1 93 ? 4.478 -6.579 1.611 1.00 95.00 93 SER A C 1
ATOM 770 O O . SER A 1 93 ? 5.631 -6.845 1.282 1.00 95.00 93 SER A O 1
ATOM 772 N N . VAL A 1 94 ? 3.457 -6.775 0.781 1.00 96.19 94 VAL A N 1
ATOM 773 C CA . VAL A 1 94 ? 3.574 -7.447 -0.514 1.00 96.19 94 VAL A CA 1
ATOM 774 C C . VAL A 1 94 ? 3.557 -6.425 -1.643 1.00 96.19 94 VAL A C 1
ATOM 776 O O . VAL A 1 94 ? 2.666 -5.579 -1.706 1.00 96.19 94 VAL A O 1
ATOM 779 N N . LEU A 1 95 ? 4.505 -6.516 -2.576 1.00 97.44 95 LEU A N 1
ATOM 780 C CA . LEU A 1 95 ? 4.521 -5.690 -3.783 1.00 97.44 95 LEU A CA 1
ATOM 781 C C . LEU A 1 95 ? 3.341 -6.051 -4.703 1.00 97.44 95 LEU A C 1
ATOM 783 O O . LEU A 1 95 ? 3.252 -7.168 -5.216 1.00 97.44 95 LEU A O 1
ATOM 787 N N . ILE A 1 96 ? 2.464 -5.083 -4.974 1.00 96.62 96 ILE A N 1
ATOM 788 C CA . ILE A 1 96 ? 1.253 -5.279 -5.791 1.00 96.62 96 ILE A CA 1
ATOM 789 C C . ILE A 1 96 ? 1.278 -4.518 -7.118 1.00 96.62 96 ILE A C 1
ATOM 791 O O . ILE A 1 96 ? 0.498 -4.821 -8.021 1.00 96.62 96 ILE A O 1
ATOM 795 N N . GLY A 1 97 ? 2.141 -3.515 -7.270 1.00 95.19 97 GLY A N 1
ATOM 796 C CA . GLY A 1 97 ? 2.112 -2.664 -8.453 1.00 95.19 97 GLY A CA 1
ATOM 797 C C . GLY A 1 97 ? 3.094 -1.507 -8.402 1.00 95.19 97 GLY A C 1
ATOM 798 O O . GLY A 1 97 ? 3.954 -1.432 -7.532 1.00 95.19 97 GLY A O 1
ATOM 799 N N . CYS A 1 98 ? 2.943 -0.591 -9.353 1.00 95.06 98 CYS A N 1
ATOM 800 C CA . CYS A 1 98 ? 3.643 0.686 -9.354 1.00 95.06 98 CYS A CA 1
ATOM 801 C C . CYS A 1 98 ? 2.908 1.730 -10.206 1.00 95.06 98 CYS A C 1
ATOM 803 O O . CYS A 1 98 ? 2.086 1.386 -11.067 1.00 95.06 98 CYS A O 1
ATOM 805 N N . SER A 1 99 ? 3.201 3.007 -9.985 1.00 92.44 99 SER A N 1
ATOM 806 C CA . SER A 1 99 ? 2.726 4.118 -10.808 1.00 92.44 99 SER A CA 1
ATOM 807 C C . SER A 1 99 ? 3.511 4.233 -12.119 1.00 92.44 99 SER A C 1
ATOM 809 O O . SER A 1 99 ? 4.519 3.559 -12.335 1.00 92.44 99 SER A O 1
ATOM 811 N N . ASP A 1 100 ? 3.063 5.122 -13.005 1.00 87.81 100 ASP A N 1
ATOM 812 C CA . ASP A 1 100 ? 3.789 5.428 -14.243 1.00 87.81 100 ASP A CA 1
ATOM 813 C C . ASP A 1 100 ? 5.091 6.210 -13.975 1.00 87.81 100 ASP A C 1
ATOM 815 O O . ASP A 1 100 ? 5.972 6.258 -14.831 1.00 87.81 100 ASP A O 1
ATOM 819 N N . GLN A 1 101 ? 5.234 6.795 -12.780 1.00 88.94 101 GLN A N 1
ATOM 820 C CA . GLN A 1 101 ? 6.440 7.473 -12.297 1.00 88.94 101 GLN A CA 1
ATOM 821 C C . GLN A 1 101 ? 7.353 6.553 -11.468 1.00 88.94 101 GLN A C 1
ATOM 823 O O . GLN A 1 101 ? 8.251 7.051 -10.796 1.00 88.94 101 GLN A O 1
ATOM 828 N N . HIS A 1 102 ? 7.141 5.233 -11.512 1.00 91.44 102 HIS A N 1
ATOM 829 C CA . HIS A 1 102 ? 7.895 4.243 -10.731 1.00 91.44 102 HIS A CA 1
ATOM 830 C C . HIS A 1 102 ? 7.751 4.390 -9.204 1.00 91.44 102 HIS A C 1
ATOM 832 O O . HIS A 1 1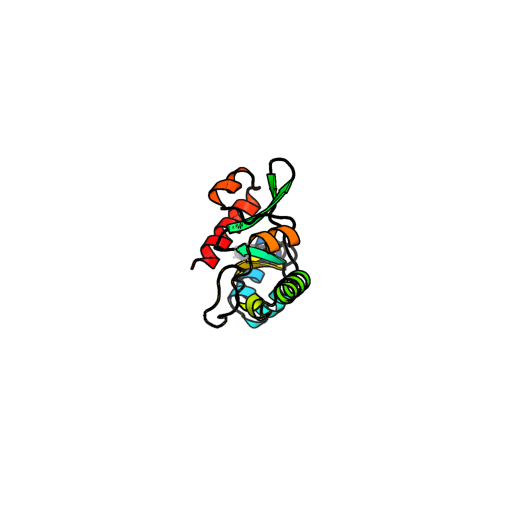02 ? 8.636 3.999 -8.454 1.00 91.44 102 HIS A O 1
ATOM 838 N N . GLU A 1 103 ? 6.623 4.913 -8.717 1.00 95.50 103 GLU A N 1
ATOM 839 C CA . GLU A 1 103 ? 6.259 4.772 -7.299 1.00 95.50 103 GLU A CA 1
ATOM 840 C C . GLU A 1 103 ? 5.738 3.349 -7.083 1.00 95.50 103 GLU A C 1
ATOM 842 O O . GLU A 1 103 ? 4.707 2.991 -7.651 1.00 95.50 103 GLU A O 1
ATOM 847 N N . ALA A 1 104 ? 6.439 2.524 -6.307 1.00 97.31 104 ALA A N 1
ATOM 848 C CA . ALA A 1 104 ? 6.000 1.166 -5.996 1.00 97.31 104 ALA A CA 1
ATOM 849 C C . ALA A 1 104 ? 4.787 1.166 -5.054 1.00 97.31 104 ALA A C 1
ATOM 851 O O . ALA A 1 104 ? 4.665 2.010 -4.166 1.00 97.31 104 ALA A O 1
ATOM 852 N N . TRP A 1 105 ? 3.881 0.214 -5.257 1.00 97.75 105 TRP A N 1
ATOM 853 C CA . TRP A 1 105 ? 2.681 0.036 -4.448 1.00 97.75 105 TRP A CA 1
ATOM 854 C C . TRP A 1 105 ? 2.745 -1.287 -3.709 1.00 97.75 105 TRP A C 1
ATOM 856 O O . TRP A 1 105 ? 2.943 -2.338 -4.324 1.00 97.75 105 TRP A O 1
ATOM 866 N N . PHE A 1 106 ? 2.508 -1.222 -2.408 1.00 98.00 106 PHE A N 1
ATOM 867 C CA . PHE A 1 106 ? 2.567 -2.347 -1.490 1.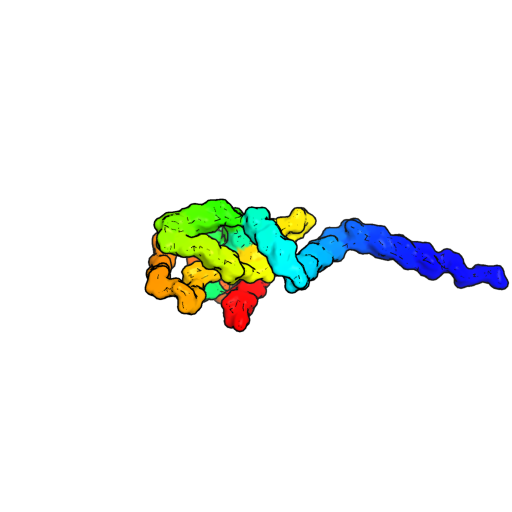00 98.00 106 PHE A CA 1
ATOM 868 C C . PHE A 1 106 ? 1.215 -2.552 -0.813 1.00 98.00 106 PHE A C 1
ATOM 870 O O . PHE A 1 106 ? 0.457 -1.601 -0.621 1.00 98.00 106 PHE A O 1
ATOM 877 N N . ALA A 1 107 ? 0.908 -3.787 -0.444 1.00 97.62 107 ALA A N 1
ATOM 878 C CA . ALA A 1 107 ? -0.232 -4.132 0.390 1.00 97.62 107 ALA A CA 1
ATOM 879 C C . ALA A 1 107 ? 0.263 -4.656 1.734 1.00 97.62 107 ALA A C 1
ATOM 881 O O . ALA A 1 107 ? 1.144 -5.509 1.765 1.00 97.62 107 ALA A O 1
ATOM 882 N N . LEU A 1 108 ? -0.309 -4.171 2.832 1.00 95.50 108 LEU A N 1
ATOM 883 C CA . LEU A 1 108 ? 0.024 -4.630 4.177 1.00 95.50 108 LEU A CA 1
ATOM 884 C C . LEU A 1 108 ? -1.251 -4.969 4.941 1.00 95.50 108 LEU A C 1
ATOM 886 O O . LEU A 1 108 ? -2.141 -4.125 5.054 1.00 95.50 108 LEU A O 1
ATOM 890 N N . ASP A 1 109 ? -1.326 -6.177 5.496 1.00 93.38 109 ASP A N 1
ATOM 891 C CA . ASP A 1 109 ? -2.416 -6.569 6.388 1.00 93.38 109 ASP A CA 1
ATOM 892 C C . ASP A 1 109 ? -2.016 -6.396 7.856 1.00 93.38 109 ASP A C 1
ATOM 894 O O . ASP A 1 109 ? -1.224 -7.150 8.418 1.00 93.38 109 ASP A O 1
ATOM 898 N N . LEU A 1 110 ? -2.616 -5.400 8.497 1.00 89.19 110 LEU A N 1
ATOM 899 C CA . LEU A 1 110 ? -2.382 -5.057 9.895 1.00 89.19 110 LEU A CA 1
ATOM 900 C C . LEU A 1 110 ? -3.055 -6.042 10.866 1.00 89.19 110 LEU A C 1
ATOM 902 O O . LEU A 1 110 ? -2.694 -6.080 12.046 1.00 89.19 110 LEU A O 1
ATOM 906 N N . GLY A 1 111 ? -3.999 -6.855 10.387 1.00 83.31 111 GLY A N 1
ATOM 907 C CA . GLY A 1 111 ? -4.687 -7.888 11.163 1.00 83.31 111 GLY A CA 1
ATOM 908 C C . GLY A 1 111 ? -3.982 -9.248 11.161 1.00 83.31 111 GLY A C 1
ATOM 909 O O . GLY A 1 111 ? -4.325 -10.096 11.984 1.00 83.31 111 GLY A O 1
ATOM 910 N N . LEU A 1 112 ? -3.008 -9.474 10.273 1.00 74.88 112 LEU A N 1
ATOM 911 C CA . LEU A 1 112 ? -2.189 -10.688 10.283 1.00 74.88 112 LEU A CA 1
ATOM 912 C C . LEU A 1 112 ? -1.066 -10.536 11.312 1.00 74.88 112 LEU A C 1
ATOM 914 O O . LEU A 1 112 ? -0.120 -9.779 11.111 1.00 74.88 112 LEU A O 1
ATOM 918 N N . THR A 1 113 ? -1.169 -11.240 12.437 1.00 64.31 113 THR A N 1
ATOM 919 C CA . THR A 1 113 ? -0.052 -11.373 13.378 1.00 64.31 113 THR A CA 1
ATOM 920 C C . THR A 1 113 ? 0.943 -12.360 12.782 1.00 64.31 113 THR A C 1
ATOM 922 O O . THR A 1 113 ? 0.679 -13.566 12.768 1.00 64.31 113 THR A O 1
ATOM 925 N N . SER A 1 114 ? 2.074 -11.876 12.270 1.00 54.09 114 SER A N 1
ATOM 926 C CA . SER A 1 114 ? 3.205 -12.753 11.982 1.00 54.09 114 SER A CA 1
ATOM 927 C C . SER A 1 114 ? 3.605 -13.478 13.275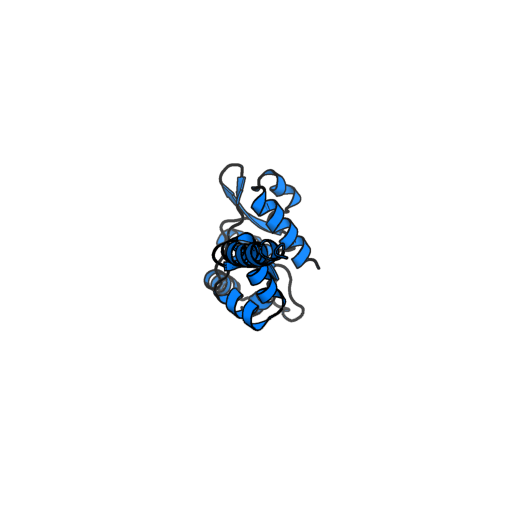 1.00 54.09 114 SER A C 1
ATOM 929 O O . SER A 1 114 ? 3.475 -12.950 14.384 1.00 54.09 114 SER A O 1
ATOM 931 N N . SER A 1 115 ? 4.039 -14.731 13.138 1.00 51.03 115 SER A N 1
ATOM 932 C CA . SER A 1 115 ? 4.286 -15.707 14.214 1.00 51.03 115 SER A CA 1
ATOM 933 C C . SER A 1 115 ? 5.271 -15.269 15.316 1.00 51.03 115 SER A C 1
ATOM 935 O O . SER A 1 115 ? 5.493 -16.018 16.265 1.00 51.03 115 SER A O 1
ATOM 937 N N . SER A 1 116 ? 5.853 -14.073 15.216 1.00 49.84 116 SER A N 1
ATOM 938 C CA . SER A 1 116 ? 6.808 -13.471 16.149 1.00 49.84 116 SER A CA 1
ATOM 939 C C . SER A 1 116 ? 6.193 -12.495 17.165 1.00 49.84 116 SER A C 1
ATOM 941 O O . SER A 1 116 ? 6.856 -12.180 18.153 1.00 49.84 116 SER A O 1
ATOM 943 N N . SER A 1 117 ? 4.949 -12.029 16.991 1.00 48.44 117 SER A N 1
ATOM 944 C CA . SER A 1 117 ? 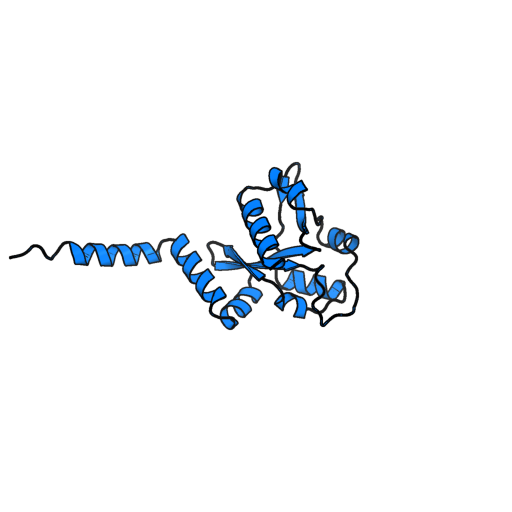4.351 -11.008 17.871 1.00 48.44 117 SER A CA 1
ATOM 945 C C . SER A 1 117 ? 3.108 -11.523 18.609 1.00 48.44 117 SER A C 1
ATOM 947 O O . SER A 1 117 ? 1.995 -11.541 18.097 1.00 48.44 117 SER A O 1
ATOM 949 N N . GLN A 1 118 ? 3.289 -11.926 19.872 1.00 50.28 118 GLN A N 1
ATOM 950 C CA . GLN A 1 118 ? 2.191 -12.278 20.792 1.00 50.28 118 GLN A CA 1
ATOM 951 C C . GLN A 1 118 ? 1.439 -11.054 21.355 1.00 50.28 118 GLN A C 1
ATOM 953 O O . GLN A 1 118 ? 0.564 -11.203 22.207 1.00 50.28 118 GLN A O 1
ATOM 958 N N . ASN A 1 119 ? 1.742 -9.842 20.886 1.00 47.56 119 ASN A N 1
ATOM 959 C CA . ASN A 1 119 ? 1.242 -8.614 21.491 1.00 47.56 119 ASN A CA 1
ATOM 960 C C . ASN A 1 119 ? 0.177 -7.938 20.620 1.00 47.56 119 ASN A C 1
ATOM 962 O O . ASN A 1 119 ? 0.472 -7.340 19.592 1.00 47.56 119 ASN A O 1
ATOM 966 N N . ALA A 1 120 ? -1.057 -8.034 21.123 1.00 52.50 120 ALA A N 1
ATOM 967 C CA . ALA A 1 120 ? -2.227 -7.213 20.827 1.00 52.50 120 ALA A CA 1
ATOM 968 C C . ALA A 1 120 ? -2.574 -7.042 19.339 1.00 52.50 120 ALA A C 1
ATOM 970 O O . ALA A 1 120 ? -2.092 -6.136 18.662 1.00 52.50 120 ALA A O 1
ATOM 971 N N . ALA A 1 121 ? -3.530 -7.846 18.864 1.00 57.25 121 ALA A N 1
ATOM 972 C CA . ALA A 1 121 ? -4.351 -7.444 17.730 1.00 57.25 121 ALA A CA 1
ATOM 973 C C . ALA A 1 121 ? -4.934 -6.053 18.037 1.00 57.25 121 ALA A C 1
ATOM 975 O O . ALA A 1 121 ? -5.693 -5.894 18.997 1.00 57.25 121 ALA A O 1
ATOM 976 N N . ILE A 1 122 ? -4.520 -5.042 17.270 1.00 64.06 122 ILE A N 1
ATOM 977 C CA . ILE A 1 122 ? -5.027 -3.675 17.415 1.00 64.06 122 ILE A CA 1
ATOM 978 C C . ILE A 1 122 ? -6.544 -3.720 17.271 1.00 64.06 122 ILE A C 1
ATOM 980 O O . ILE A 1 122 ? -7.076 -4.387 16.379 1.00 64.06 122 ILE A O 1
ATOM 984 N N . GLN A 1 123 ? -7.258 -2.994 18.129 1.00 74.81 123 GLN A N 1
ATOM 985 C CA . GLN A 1 123 ? -8.700 -2.887 17.988 1.00 74.81 123 GLN A CA 1
ATOM 986 C C . GLN A 1 123 ? -9.018 -2.146 16.685 1.00 74.81 123 GLN A C 1
ATOM 988 O O . GLN A 1 123 ? -8.868 -0.929 16.585 1.00 74.81 123 GLN A O 1
ATOM 993 N N . LYS A 1 124 ? -9.508 -2.901 15.694 1.00 84.44 124 LYS A N 1
ATOM 994 C CA . LYS A 1 124 ? -10.056 -2.425 14.416 1.00 84.44 124 LYS A CA 1
ATOM 995 C C . LYS A 1 124 ? -10.743 -1.042 14.486 1.00 84.44 124 LYS A C 1
ATOM 997 O O . LYS A 1 124 ? -10.378 -0.199 13.668 1.00 84.44 124 LYS A O 1
ATOM 1002 N N . PRO A 1 125 ? -11.678 -0.761 15.424 1.00 86.44 125 PRO A N 1
ATOM 1003 C CA . PRO A 1 125 ? -12.365 0.534 15.466 1.00 86.44 125 PRO A CA 1
ATOM 1004 C C . PRO A 1 125 ? -11.436 1.730 15.704 1.00 86.44 125 PRO A C 1
ATOM 1006 O O . PRO A 1 125 ? -11.626 2.776 15.092 1.00 86.44 125 PRO A O 1
ATOM 1009 N N . GLU A 1 126 ? -10.414 1.601 16.550 1.00 88.06 126 GLU A N 1
ATOM 1010 C CA . GLU A 1 126 ? -9.494 2.710 16.832 1.00 88.06 126 GLU A CA 1
ATOM 1011 C C . GLU A 1 126 ? -8.667 3.056 15.587 1.00 88.06 126 GLU A C 1
ATOM 1013 O O . GLU A 1 126 ? -8.488 4.225 15.238 1.00 88.06 126 GLU A O 1
ATOM 1018 N N . MET A 1 127 ? -8.240 2.031 14.851 1.00 87.88 127 MET A N 1
ATOM 1019 C CA . MET A 1 127 ? -7.485 2.199 13.614 1.00 87.88 127 MET A CA 1
ATOM 1020 C C . MET A 1 127 ? -8.329 2.835 12.503 1.00 87.88 127 MET A C 1
ATOM 1022 O O . MET A 1 127 ? -7.857 3.728 11.803 1.00 87.88 127 MET A O 1
ATOM 1026 N N . GLU A 1 128 ? -9.596 2.437 12.385 1.00 93.38 128 GLU A N 1
ATOM 1027 C CA . GLU A 1 128 ? -10.564 3.060 11.475 1.00 93.38 128 GLU A CA 1
ATOM 1028 C C . GLU A 1 128 ? -10.759 4.553 11.777 1.00 93.38 128 GLU A C 1
ATOM 1030 O O . GLU A 1 128 ? -10.763 5.381 10.857 1.00 93.38 128 GLU A O 1
ATOM 1035 N N . THR A 1 129 ? -10.841 4.924 13.062 1.00 91.75 129 THR A N 1
ATOM 1036 C CA . THR A 1 129 ? -10.958 6.337 13.455 1.00 91.75 129 THR A CA 1
ATOM 1037 C C . THR A 1 129 ? -9.719 7.155 13.099 1.00 91.75 129 THR A C 1
ATOM 1039 O O . THR A 1 129 ? -9.861 8.266 12.584 1.00 91.75 129 THR A O 1
ATOM 1042 N N . GLU A 1 130 ? -8.516 6.606 13.290 1.00 91.50 130 GLU A N 1
ATOM 1043 C CA . GLU A 1 130 ? -7.264 7.294 12.949 1.00 91.50 130 GLU A CA 1
ATOM 1044 C C . GLU A 1 130 ? -7.111 7.492 11.437 1.00 91.50 130 GLU A C 1
ATOM 1046 O O . GLU A 1 130 ? -6.759 8.573 10.962 1.00 91.50 130 GLU A O 1
ATOM 1051 N N . LEU A 1 131 ? -7.428 6.449 10.670 1.00 92.25 131 LEU A N 1
ATOM 1052 C CA . LEU A 1 131 ? -7.306 6.421 9.213 1.00 92.25 131 LEU A CA 1
ATOM 1053 C C . LEU A 1 131 ? -8.463 7.130 8.494 1.00 92.25 131 LEU A C 1
ATOM 1055 O O . LEU A 1 131 ? -8.453 7.244 7.263 1.00 92.25 131 LEU A O 1
ATOM 1059 N N . LYS A 1 132 ? -9.466 7.606 9.246 1.00 93.81 132 LYS A N 1
ATOM 1060 C CA . LYS A 1 132 ? -10.688 8.245 8.729 1.00 93.81 132 LYS A CA 1
ATOM 1061 C C . LYS A 1 132 ? -11.379 7.386 7.664 1.00 93.81 132 LYS A C 1
ATOM 1063 O O . LYS A 1 132 ? -11.892 7.900 6.671 1.00 93.81 132 LYS A O 1
ATOM 1068 N N . GLY A 1 133 ? -11.350 6.072 7.852 1.00 94.19 133 GLY A N 1
ATOM 1069 C CA . GLY A 1 133 ? -11.815 5.079 6.890 1.00 94.19 133 GLY A CA 1
ATOM 1070 C C . GLY A 1 133 ? -12.313 3.827 7.595 1.00 94.19 133 GLY A C 1
ATOM 1071 O O . GLY A 1 133 ? -12.261 3.726 8.812 1.00 94.19 133 GLY A O 1
ATOM 1072 N N . SER A 1 134 ? -12.812 2.870 6.826 1.00 95.19 134 SER A N 1
ATOM 1073 C CA . SER A 1 134 ? -13.348 1.613 7.353 1.00 95.19 134 SER A CA 1
ATOM 1074 C C . SER A 1 134 ? -12.791 0.430 6.580 1.00 95.19 134 SER A C 1
ATOM 1076 O O . SER A 1 134 ? -12.780 0.457 5.345 1.00 95.19 134 SER A O 1
ATOM 1078 N N . PHE A 1 135 ? -12.381 -0.624 7.278 1.00 95.19 135 PHE A N 1
ATOM 1079 C CA . PHE A 1 135 ? -11.982 -1.878 6.650 1.00 95.19 135 PHE A CA 1
ATOM 1080 C C . PHE A 1 135 ? -13.236 -2.651 6.248 1.00 95.19 135 PHE A C 1
ATOM 1082 O O . PHE A 1 135 ? -13.938 -3.242 7.084 1.00 95.19 135 PHE A O 1
ATOM 1089 N N . THR A 1 136 ? -13.519 -2.622 4.951 1.00 94.38 136 THR A N 1
ATOM 1090 C CA . THR A 1 136 ? -14.759 -3.132 4.363 1.00 94.38 136 THR A CA 1
ATOM 1091 C C . THR A 1 136 ? -14.451 -4.329 3.481 1.00 94.38 136 THR A C 1
ATOM 1093 O O . THR A 1 136 ? -13.515 -4.298 2.691 1.00 94.38 136 THR A O 1
ATOM 1096 N N . GLU A 1 137 ? -15.249 -5.390 3.585 1.00 94.12 137 GLU A N 1
ATOM 1097 C CA . GLU A 1 137 ? -15.111 -6.548 2.698 1.00 94.12 137 GLU A CA 1
ATOM 1098 C C . GLU A 1 137 ? -15.233 -6.131 1.226 1.00 94.12 137 GLU A C 1
ATOM 1100 O O . GLU A 1 137 ? -16.170 -5.424 0.842 1.00 94.12 137 GLU A O 1
ATOM 1105 N N . LEU A 1 138 ? -14.324 -6.629 0.382 1.00 91.94 138 LEU A N 1
ATOM 1106 C CA . LEU A 1 138 ? -14.319 -6.327 -1.051 1.00 91.94 138 LEU A CA 1
ATOM 1107 C C . LEU A 1 138 ? -15.653 -6.656 -1.721 1.00 91.94 138 LEU A C 1
ATOM 1109 O O . LEU A 1 138 ? -16.136 -5.862 -2.516 1.00 91.94 138 LEU A O 1
ATOM 1113 N N . THR A 1 139 ? -16.306 -7.757 -1.347 1.00 90.38 139 THR A N 1
ATOM 1114 C CA . THR A 1 139 ? -17.626 -8.153 -1.874 1.00 90.38 139 THR A CA 1
ATOM 1115 C C . THR A 1 139 ? -18.711 -7.098 -1.644 1.00 90.38 139 THR A C 1
ATOM 1117 O O . THR A 1 139 ? -19.618 -6.970 -2.464 1.00 90.38 139 THR A O 1
ATOM 1120 N N . LYS A 1 140 ? -18.609 -6.311 -0.566 1.00 91.19 140 LYS A N 1
ATOM 1121 C CA . LYS A 1 140 ? -19.548 -5.227 -0.231 1.00 91.19 140 LYS A CA 1
ATOM 1122 C C . LYS A 1 140 ? -19.213 -3.923 -0.960 1.00 91.19 140 LYS A C 1
ATOM 1124 O O . LYS A 1 140 ? -20.112 -3.135 -1.240 1.00 91.19 140 LYS A O 1
ATOM 1129 N N . ALA A 1 141 ? -17.938 -3.698 -1.270 1.00 92.31 141 ALA A N 1
ATOM 1130 C CA . ALA A 1 141 ? -17.441 -2.445 -1.836 1.00 92.31 141 ALA A CA 1
ATOM 1131 C C . ALA A 1 141 ? -17.172 -2.482 -3.350 1.00 92.31 141 ALA A C 1
ATOM 1133 O O . ALA A 1 141 ? -17.069 -1.421 -3.963 1.00 92.31 141 ALA A O 1
ATOM 1134 N N . LEU A 1 142 ? -17.080 -3.668 -3.966 1.00 90.25 142 LEU A N 1
ATOM 1135 C CA . LEU A 1 142 ? -16.587 -3.862 -5.337 1.00 90.25 142 LEU A CA 1
ATOM 1136 C C . LEU A 1 142 ? -17.301 -2.980 -6.369 1.00 90.25 142 LEU A C 1
ATOM 1138 O O . LEU A 1 142 ? -16.654 -2.387 -7.224 1.00 90.25 142 LEU A O 1
ATOM 1142 N N . PHE A 1 143 ? -18.625 -2.857 -6.261 1.00 89.56 143 PHE A N 1
ATOM 1143 C CA . PHE A 1 143 ? -19.445 -2.074 -7.194 1.00 89.56 143 PHE A CA 1
ATOM 1144 C C . PHE A 1 143 ? -19.402 -0.559 -6.951 1.00 89.56 143 PHE A C 1
ATOM 1146 O O . PHE A 1 143 ? -19.856 0.210 -7.793 1.00 89.56 143 PHE A O 1
ATOM 1153 N N . GLN A 1 144 ? -18.892 -0.129 -5.798 1.00 93.94 144 GLN A N 1
ATOM 1154 C CA . GLN A 1 144 ? -18.742 1.281 -5.428 1.00 93.94 144 GLN A CA 1
ATOM 1155 C C . GLN A 1 144 ? -17.295 1.770 -5.598 1.00 93.94 144 GLN A C 1
ATOM 1157 O O . GLN A 1 144 ? -17.036 2.966 -5.463 1.00 93.94 144 GLN A O 1
ATOM 1162 N N . LEU A 1 145 ? -16.359 0.865 -5.892 1.00 94.00 145 LEU A N 1
ATOM 1163 C CA . LEU A 1 145 ? -14.979 1.180 -6.242 1.00 94.00 145 LEU A CA 1
ATOM 1164 C C . LEU A 1 145 ? -14.862 1.507 -7.729 1.00 94.00 145 LEU A C 1
ATOM 1166 O O . LEU A 1 145 ? -15.617 1.007 -8.566 1.00 94.00 145 LEU A O 1
ATOM 1170 N N . ASN A 1 146 ? -13.863 2.317 -8.079 1.00 92.56 146 ASN A N 1
ATOM 1171 C CA . ASN A 1 146 ? -13.487 2.438 -9.481 1.00 92.56 146 ASN A CA 1
ATOM 1172 C C . ASN A 1 146 ? -12.863 1.119 -9.978 1.00 92.56 146 ASN A C 1
ATOM 1174 O O . ASN A 1 146 ? -12.339 0.316 -9.206 1.00 92.56 146 ASN A O 1
ATOM 1178 N N . THR A 1 147 ? -12.902 0.897 -11.290 1.00 90.75 147 THR A N 1
ATOM 1179 C CA . THR A 1 147 ? -12.457 -0.361 -11.908 1.00 90.75 147 THR A CA 1
ATOM 1180 C C . THR A 1 147 ? -10.979 -0.672 -11.676 1.00 90.75 147 THR A C 1
ATOM 1182 O O . THR A 1 147 ? -10.616 -1.841 -11.546 1.00 90.75 147 THR A O 1
ATOM 1185 N N . LYS A 1 148 ? -10.123 0.353 -11.599 1.00 91.12 148 LYS A N 1
ATOM 1186 C CA . LYS A 1 148 ? -8.681 0.184 -11.370 1.00 91.12 148 LYS A CA 1
ATOM 1187 C C . LYS A 1 148 ? -8.403 -0.273 -9.938 1.00 91.12 148 LYS A C 1
ATOM 1189 O O . LYS A 1 148 ? -7.717 -1.273 -9.753 1.00 91.12 148 LYS A O 1
ATOM 1194 N N . ASP A 1 149 ? -8.987 0.406 -8.958 1.00 92.50 149 ASP A N 1
ATOM 1195 C CA . ASP A 1 149 ? -8.839 0.099 -7.536 1.00 92.50 149 ASP A CA 1
ATOM 1196 C C . ASP A 1 149 ? -9.482 -1.247 -7.206 1.00 92.50 149 ASP A C 1
ATOM 1198 O O . ASP A 1 149 ? -8.884 -2.051 -6.500 1.00 92.50 149 ASP A O 1
ATOM 1202 N N . ALA A 1 150 ? -10.649 -1.554 -7.780 1.00 94.06 150 ALA A N 1
ATOM 1203 C CA . ALA A 1 150 ? -11.289 -2.859 -7.630 1.00 94.06 150 ALA A CA 1
ATOM 1204 C C . ALA A 1 150 ? -10.366 -4.003 -8.084 1.00 94.06 150 ALA A C 1
ATOM 1206 O O . ALA A 1 150 ? -10.166 -4.972 -7.347 1.00 94.06 150 ALA A O 1
ATOM 1207 N N . SER A 1 151 ? -9.759 -3.880 -9.271 1.00 94.31 151 SER A N 1
ATOM 1208 C CA . SER A 1 151 ? -8.805 -4.873 -9.780 1.00 94.31 151 SER A CA 1
ATOM 1209 C C . SER A 1 151 ? -7.548 -4.959 -8.911 1.00 94.31 151 SER A C 1
ATOM 1211 O O . SER A 1 151 ? -7.080 -6.062 -8.628 1.00 94.31 151 SER A O 1
ATOM 1213 N N . LEU A 1 152 ? -7.001 -3.815 -8.492 1.00 95.25 152 LEU A N 1
ATOM 1214 C CA . LEU A 1 152 ? -5.777 -3.740 -7.695 1.00 95.25 152 LEU A CA 1
ATOM 1215 C C . LEU A 1 152 ? -5.969 -4.361 -6.308 1.00 95.25 152 LEU A C 1
ATOM 1217 O O . LEU A 1 152 ? -5.178 -5.209 -5.908 1.00 95.25 152 LEU A O 1
ATOM 1221 N N . LEU A 1 153 ? -7.034 -3.987 -5.596 1.00 96.50 153 LEU A N 1
ATOM 1222 C CA . LEU A 1 153 ? -7.319 -4.489 -4.252 1.00 96.50 153 LEU A CA 1
ATOM 1223 C C . LEU A 1 153 ? -7.675 -5.976 -4.254 1.00 96.50 153 LEU A C 1
ATOM 1225 O O . LEU A 1 153 ? -7.306 -6.682 -3.322 1.00 96.50 153 LEU A O 1
ATOM 1229 N N . THR A 1 154 ? -8.355 -6.468 -5.294 1.00 95.69 154 THR A N 1
ATOM 1230 C CA . THR A 1 154 ? -8.648 -7.906 -5.428 1.00 95.69 154 THR A CA 1
ATOM 1231 C C . THR A 1 154 ? -7.361 -8.709 -5.607 1.00 95.69 154 THR A C 1
ATOM 1233 O O . THR A 1 154 ? -7.178 -9.740 -4.963 1.00 95.69 154 THR A O 1
ATOM 1236 N N . MET A 1 155 ? -6.436 -8.218 -6.438 1.00 96.44 155 MET A N 1
ATOM 1237 C CA . MET A 1 155 ? -5.112 -8.823 -6.595 1.00 96.44 155 MET A CA 1
ATOM 1238 C C . MET A 1 155 ? -4.309 -8.753 -5.292 1.00 96.44 155 MET A C 1
ATOM 1240 O O . MET A 1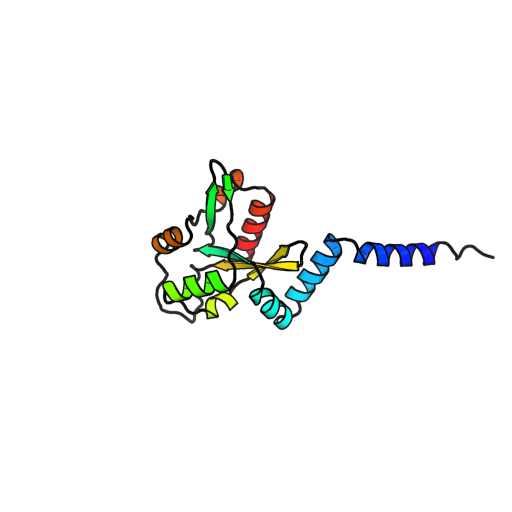 155 ? -3.743 -9.760 -4.880 1.00 96.44 155 MET A O 1
ATOM 1244 N N . ALA A 1 156 ? -4.297 -7.600 -4.620 1.00 97.00 156 ALA A N 1
ATOM 1245 C CA . ALA A 1 156 ? -3.627 -7.424 -3.336 1.00 97.00 156 ALA A CA 1
ATOM 1246 C C . ALA A 1 156 ? -4.154 -8.402 -2.277 1.00 97.00 156 ALA A C 1
ATOM 1248 O O . ALA A 1 156 ? -3.368 -9.077 -1.622 1.00 97.00 156 ALA A O 1
ATOM 1249 N N . GLN A 1 157 ? -5.478 -8.542 -2.162 1.00 96.00 157 GLN A N 1
ATOM 1250 C CA . GLN A 1 157 ? -6.109 -9.490 -1.245 1.00 96.00 157 GLN A CA 1
ATOM 1251 C C . GLN A 1 157 ? -5.718 -10.940 -1.559 1.00 96.00 157 GLN A C 1
ATOM 1253 O O . GLN A 1 157 ? -5.469 -11.720 -0.643 1.00 96.00 157 GLN A O 1
ATOM 1258 N N . ALA A 1 158 ? -5.674 -11.312 -2.842 1.00 95.75 158 ALA A N 1
ATOM 1259 C CA . ALA A 1 158 ? -5.270 -12.652 -3.255 1.00 95.75 158 ALA A CA 1
ATOM 1260 C C . ALA A 1 158 ? -3.806 -12.944 -2.895 1.00 95.75 158 ALA A C 1
ATOM 1262 O O . ALA A 1 158 ? -3.512 -14.040 -2.430 1.00 95.75 158 ALA A O 1
ATOM 1263 N N . LEU A 1 159 ? -2.917 -11.962 -3.071 1.00 95.62 159 LEU A N 1
ATOM 1264 C CA . LEU A 1 159 ? -1.500 -12.084 -2.732 1.00 95.62 159 LEU A CA 1
ATOM 1265 C C . LEU A 1 159 ? -1.258 -12.126 -1.219 1.00 95.62 159 LEU A C 1
ATOM 1267 O O . LEU A 1 159 ? -0.467 -12.940 -0.773 1.00 95.62 159 LEU A O 1
ATOM 1271 N N . LEU A 1 160 ? -1.971 -11.317 -0.430 1.00 93.81 160 LEU A N 1
ATOM 1272 C CA . LEU A 1 160 ? -1.892 -11.347 1.040 1.00 93.81 160 LEU A CA 1
ATOM 1273 C C . LEU A 1 160 ? -2.396 -12.665 1.648 1.00 93.81 160 LEU A C 1
ATOM 1275 O O . LEU A 1 160 ? -2.095 -12.976 2.795 1.00 93.81 160 LEU A O 1
ATOM 1279 N N . ARG A 1 161 ? -3.227 -13.407 0.910 1.00 92.31 161 ARG A N 1
ATOM 1280 C CA . ARG A 1 161 ? -3.785 -14.689 1.350 1.00 92.31 161 ARG A CA 1
ATOM 1281 C C . ARG A 1 161 ? -2.892 -15.887 1.009 1.00 92.31 161 ARG A C 1
ATOM 1283 O O . ARG A 1 161 ? -3.099 -16.945 1.604 1.00 92.31 161 ARG A O 1
ATOM 1290 N N . TRP A 1 162 ? -2.030 -15.751 0.004 1.00 89.75 162 TRP A N 1
ATOM 1291 C CA . TRP A 1 162 ? -1.167 -16.822 -0.492 1.00 89.75 162 TRP A CA 1
ATOM 1292 C C . TRP A 1 162 ? -0.038 -17.109 0.496 1.00 89.75 162 TRP A C 1
ATOM 1294 O O . TRP A 1 162 ? 0.170 -18.312 0.773 1.00 89.75 162 TRP A O 1
#

pLDDT: mean 84.95, std 16.93, range [40.53, 98.0]

Radius of gyration: 20.17 Å; chains: 1; bounding box: 44×27×77 Å

Foldseek 3Di:
DDPPPPPVVVVVVVVVVCVVDLVNVFVVLLVCLVVDVVSVVVLLQQAWEFEAAPLFTWWADDDQATDGDTDHLVRVCVLCVVQVHDSCQSVVWAFQGADSVGRTYTYGHLNDDDPPDPDDPRPQVVSCVVVVTHRHHLVVRLVRYDPVVNVRSVSRSVVNVD

Secondary structure (DSSP, 8-state):
----SSHHHHHHHHHHHHHH-HHHHHHHHHHHHHH-HHHHHHHHHH-EEEEEETTEEEEEEETTEEE---EEHHHHHHHHHHTT--GGGGGGPEEEEE-TT--EEEEEETT---TT--S----HHHHHHHHTSEE--HHHHGGGS-HHHHHHHHHHHHHHH-

Sequence (162 aa):
MSLYCGIACRRKSFWYFRLLSTYVAKTRYLFELKEDDDACKKAQQTGAFYLFHSLAPLLQKSGHQYQAPRHSLLELERLLAKFGQDTQRIEDSVLIGCSDQHEAWFALDLGLTSSSSQNAAIQKPEMETELKGSFTELTKALFQLNTKDASLLTMAQALLRW

InterPro domains:
  IPR015375 NADH pyrophosphatase-like, N-terminal [PF09296] (48-162)